Protein AF-X0YFF2-F1 (afdb_monomer)

Secondary structure (DSSP, 8-state):
-------PPPB-TTS-STT-SSBS---SEEE-SSSEEEPPP---SSPPPSS--SEEEEEE-TT--EEEEEE-SS-EEEEETTEEEE-S-S----S--EEEEETTEEEEE-SSSPPEEEETT-S--EESSSS---EEEEEEETTEEEEEEETTEEEEEE-

Structure (mmCIF, N/CA/C/O backbone):
data_AF-X0YFF2-F1
#
_entry.id   AF-X0YFF2-F1
#
loop_
_atom_site.group_PDB
_atom_site.id
_atom_site.type_symbol
_atom_site.label_atom_id
_atom_site.label_alt_id
_atom_site.label_comp_id
_atom_site.label_asym_id
_atom_site.label_entity_id
_atom_site.label_seq_id
_atom_site.pdbx_PDB_ins_code
_atom_site.Cartn_x
_atom_site.Cartn_y
_atom_site.Cartn_z
_atom_site.occupancy
_atom_site.B_iso_or_equiv
_atom_site.auth_seq_id
_atom_site.auth_comp_id
_atom_site.auth_asym_id
_atom_site.auth_atom_id
_atom_site.pdbx_PDB_model_num
ATOM 1 N N . MET A 1 1 ? 31.159 0.651 -21.407 1.00 37.59 1 MET A N 1
ATOM 2 C CA . MET A 1 1 ? 31.015 -0.817 -21.509 1.00 37.59 1 MET A CA 1
ATOM 3 C C . MET A 1 1 ? 30.818 -1.146 -22.981 1.00 37.59 1 MET A C 1
ATOM 5 O O . MET A 1 1 ? 30.017 -0.488 -23.626 1.00 37.59 1 MET A O 1
ATOM 9 N N . LYS A 1 2 ? 31.650 -2.017 -23.554 1.00 33.50 2 LYS A N 1
ATOM 10 C CA . LYS A 1 2 ? 31.722 -2.254 -25.003 1.00 33.50 2 LYS A CA 1
ATOM 11 C C . LYS A 1 2 ? 30.478 -3.047 -25.432 1.00 33.50 2 LYS A C 1
ATOM 13 O O . LYS A 1 2 ? 30.417 -4.248 -25.178 1.00 33.50 2 LYS A O 1
ATOM 18 N N . THR A 1 3 ? 29.485 -2.391 -26.034 1.00 39.53 3 THR A N 1
ATOM 19 C CA . THR A 1 3 ? 28.325 -3.074 -26.627 1.00 39.53 3 THR A CA 1
ATOM 20 C C . THR A 1 3 ? 28.800 -3.831 -27.857 1.00 39.53 3 THR A C 1
ATOM 22 O O . THR A 1 3 ? 28.881 -3.295 -28.959 1.00 39.53 3 THR A O 1
ATOM 25 N N . THR A 1 4 ? 29.202 -5.077 -27.646 1.00 37.69 4 THR A N 1
ATOM 26 C CA . THR A 1 4 ? 29.558 -5.982 -28.732 1.00 37.69 4 THR A CA 1
ATOM 27 C C . THR A 1 4 ? 28.242 -6.562 -29.225 1.00 37.69 4 THR A C 1
ATOM 29 O O . THR A 1 4 ? 27.700 -7.473 -28.606 1.00 37.69 4 THR A O 1
ATOM 32 N N . VAL A 1 5 ? 27.670 -5.971 -30.276 1.00 46.94 5 VAL A N 1
ATOM 33 C CA . VAL A 1 5 ? 26.487 -6.528 -30.941 1.00 46.94 5 VAL A CA 1
ATOM 34 C C . VAL A 1 5 ? 26.931 -7.830 -31.603 1.00 46.94 5 VAL A C 1
ATOM 36 O O . VAL A 1 5 ? 27.524 -7.824 -32.678 1.00 46.94 5 VAL A O 1
ATOM 39 N N . SER A 1 6 ? 26.715 -8.949 -30.915 1.00 44.84 6 SER A N 1
ATOM 40 C CA . SER A 1 6 ? 26.797 -10.270 -31.526 1.00 44.84 6 SER A CA 1
ATOM 41 C C . SER A 1 6 ? 25.642 -10.363 -32.520 1.00 44.84 6 SER A C 1
ATOM 43 O O . SER A 1 6 ? 24.486 -10.491 -32.118 1.00 44.84 6 SER A O 1
ATOM 45 N N . PHE A 1 7 ? 25.932 -10.203 -33.811 1.00 49.62 7 PHE A N 1
ATOM 46 C CA . PHE A 1 7 ? 24.955 -10.442 -34.867 1.00 49.62 7 PHE A CA 1
ATOM 47 C C . PHE A 1 7 ? 24.699 -11.948 -34.941 1.00 49.62 7 PHE A C 1
ATOM 49 O O . PHE A 1 7 ? 25.420 -12.691 -35.602 1.00 49.62 7 PHE A O 1
ATOM 56 N N . LEU A 1 8 ? 23.672 -12.403 -34.228 1.00 57.69 8 LEU A N 1
ATOM 57 C CA . LEU A 1 8 ? 23.008 -13.659 -34.546 1.00 57.69 8 LEU A CA 1
ATOM 58 C C . LEU A 1 8 ? 22.356 -13.482 -35.936 1.00 57.69 8 LEU A C 1
ATOM 60 O O . LEU A 1 8 ? 21.888 -12.387 -36.251 1.00 57.69 8 LEU A O 1
ATOM 64 N N . GLY A 1 9 ? 22.388 -14.508 -36.793 1.00 65.25 9 GLY A N 1
ATOM 65 C CA . GLY A 1 9 ? 21.839 -14.439 -38.158 1.00 65.25 9 GLY A CA 1
ATOM 66 C C . GLY A 1 9 ? 20.352 -14.045 -38.210 1.00 65.25 9 GLY A C 1
ATOM 67 O O . GLY A 1 9 ? 19.680 -13.959 -37.184 1.00 65.25 9 GLY A O 1
ATOM 68 N N . ASN A 1 10 ? 19.812 -13.808 -39.411 1.00 70.50 10 ASN A N 1
ATOM 69 C CA . ASN A 1 10 ? 18.402 -13.426 -39.584 1.00 70.50 10 ASN A CA 1
ATOM 70 C C . ASN A 1 10 ? 17.454 -14.446 -38.925 1.00 70.50 10 ASN A C 1
ATOM 72 O O . ASN A 1 10 ? 17.710 -15.647 -38.983 1.00 70.50 10 ASN A O 1
ATOM 76 N N . LEU A 1 11 ? 16.355 -13.983 -38.316 1.00 72.06 11 LEU A N 1
ATOM 77 C CA . LEU A 1 11 ? 15.319 -14.873 -37.786 1.00 72.06 11 LEU A CA 1
ATOM 78 C C . LEU A 1 11 ? 14.586 -15.524 -38.969 1.00 72.06 11 LEU A C 1
ATOM 80 O O . LEU A 1 11 ? 13.913 -14.827 -39.726 1.00 72.06 11 LEU A O 1
ATOM 84 N N . MET A 1 12 ? 14.739 -16.836 -39.131 1.00 74.38 12 MET A N 1
ATOM 85 C CA . MET A 1 12 ? 14.211 -17.604 -40.264 1.00 74.38 12 MET A CA 1
ATOM 86 C C . MET A 1 12 ? 13.437 -18.828 -39.749 1.00 74.38 12 MET A C 1
ATOM 88 O O . MET A 1 12 ? 13.892 -19.957 -39.919 1.00 74.38 12 MET A O 1
ATOM 92 N N . PRO A 1 13 ? 12.299 -18.634 -39.053 1.00 69.81 13 PRO A N 1
ATOM 93 C CA . PRO A 1 13 ? 11.535 -19.729 -38.450 1.00 69.81 13 PRO A CA 1
ATOM 94 C C . PRO A 1 13 ? 10.739 -20.526 -39.497 1.00 69.81 13 PRO A C 1
ATOM 96 O O . PRO A 1 13 ? 10.123 -21.536 -39.175 1.00 69.81 13 PRO A O 1
ATOM 99 N N . ASP A 1 14 ? 10.710 -20.033 -40.735 1.00 72.50 14 ASP A N 1
ATOM 100 C CA . ASP A 1 14 ? 10.087 -20.644 -41.901 1.00 72.50 14 ASP A CA 1
ATOM 101 C C . ASP A 1 14 ? 10.994 -21.674 -42.592 1.00 72.50 14 ASP A C 1
ATOM 103 O O . ASP A 1 14 ? 10.498 -22.506 -43.354 1.00 72.50 14 ASP A O 1
ATOM 107 N N . LEU A 1 15 ? 12.304 -21.656 -42.314 1.00 76.44 15 LEU A N 1
ATOM 108 C CA . LEU A 1 15 ? 13.223 -22.699 -42.759 1.00 76.44 15 LEU A CA 1
ATOM 109 C C . LEU A 1 15 ? 13.234 -23.899 -41.795 1.00 76.44 15 LEU A C 1
ATOM 111 O O . LEU A 1 15 ? 13.073 -23.723 -40.587 1.00 76.44 15 LEU A O 1
ATOM 115 N N . PRO A 1 16 ? 13.477 -25.124 -42.307 1.00 76.88 16 PRO A N 1
ATOM 116 C CA . PRO A 1 16 ? 13.648 -26.306 -41.469 1.00 76.88 16 PRO A CA 1
ATOM 117 C C . PRO A 1 16 ? 14.770 -26.110 -40.444 1.00 76.88 16 PRO A C 1
ATOM 119 O O . PRO A 1 16 ? 15.827 -25.590 -40.788 1.00 76.88 16 PRO A O 1
ATOM 122 N N . ASP A 1 17 ? 14.588 -26.611 -39.219 1.00 74.69 17 ASP A N 1
ATOM 123 C CA . ASP A 1 17 ? 15.591 -26.511 -38.142 1.00 74.69 17 ASP A CA 1
ATOM 124 C C . ASP A 1 17 ? 16.962 -27.105 -38.525 1.00 74.69 17 ASP A C 1
ATOM 126 O O . ASP A 1 17 ? 18.006 -26.681 -38.025 1.00 74.69 17 ASP A O 1
ATOM 130 N N . ARG A 1 18 ? 16.979 -28.101 -39.422 1.00 70.75 18 ARG A N 1
ATOM 131 C CA . ARG A 1 18 ? 18.204 -28.744 -39.912 1.00 70.75 18 ARG A CA 1
ATOM 132 C C . ARG A 1 18 ? 18.841 -27.891 -41.010 1.00 70.75 18 ARG A C 1
ATOM 134 O O . ARG A 1 18 ? 18.247 -27.733 -42.068 1.00 70.75 18 ARG A O 1
ATOM 141 N N . GLU A 1 19 ? 20.076 -27.440 -40.774 1.00 73.81 19 GLU A N 1
ATOM 142 C CA . GLU A 1 19 ? 20.865 -26.598 -41.699 1.00 73.81 19 GLU A CA 1
ATOM 143 C C . GLU A 1 19 ? 20.276 -25.194 -41.935 1.00 73.81 19 GLU A C 1
ATOM 145 O O . GLU A 1 19 ? 20.538 -24.569 -42.962 1.00 73.81 19 GLU A O 1
ATOM 150 N N . ASN A 1 20 ? 19.523 -24.661 -40.967 1.00 71.56 20 ASN A N 1
ATOM 151 C CA . ASN A 1 20 ? 19.056 -23.280 -41.027 1.00 71.56 20 ASN A CA 1
ATOM 152 C C . ASN A 1 20 ? 20.242 -22.302 -40.870 1.00 71.56 20 ASN A C 1
ATOM 154 O O . ASN A 1 20 ? 20.917 -22.337 -39.837 1.00 71.56 20 ASN A O 1
ATOM 158 N N . PRO A 1 21 ? 20.515 -21.420 -41.851 1.00 75.00 21 PRO A N 1
ATOM 159 C CA . PRO A 1 21 ? 21.572 -20.413 -41.736 1.00 75.00 21 PRO A CA 1
ATOM 160 C C . PRO A 1 21 ? 21.212 -19.274 -40.763 1.00 75.00 21 PRO A C 1
ATOM 162 O O . PRO A 1 21 ? 22.063 -18.434 -40.461 1.00 75.00 21 PRO A O 1
ATOM 165 N N . GLY A 1 22 ? 19.957 -19.213 -40.309 1.00 73.81 22 GLY A N 1
ATOM 166 C CA . GLY A 1 22 ? 19.410 -18.183 -39.438 1.00 73.81 22 GLY A CA 1
ATOM 167 C C . GLY A 1 22 ? 19.094 -18.655 -38.017 1.00 73.81 22 GLY A C 1
ATOM 168 O O . GLY A 1 22 ? 19.293 -19.805 -37.629 1.00 73.81 22 GLY A O 1
ATOM 169 N N . VAL A 1 23 ? 18.577 -17.727 -37.216 1.00 73.12 23 VAL A N 1
ATOM 170 C CA . VAL A 1 23 ? 18.073 -18.003 -35.867 1.00 73.12 23 VAL A CA 1
ATOM 171 C C . VAL A 1 23 ? 16.640 -18.523 -35.974 1.00 73.12 23 VAL A C 1
ATOM 173 O O . VAL A 1 23 ? 15.820 -17.944 -36.678 1.00 73.12 23 VAL A O 1
ATOM 176 N N . ILE A 1 24 ? 16.311 -19.585 -35.240 1.00 74.69 24 ILE A N 1
ATOM 177 C CA . ILE A 1 24 ? 14.953 -20.161 -35.197 1.00 74.69 24 ILE A CA 1
ATOM 178 C C . ILE A 1 24 ? 14.086 -19.588 -34.064 1.00 74.69 24 ILE A C 1
ATOM 180 O O . ILE A 1 24 ? 12.860 -19.642 -34.122 1.00 74.69 24 ILE A O 1
ATOM 184 N N . LYS A 1 25 ? 14.702 -19.013 -33.021 1.00 75.94 25 LYS A N 1
ATOM 185 C CA . LYS A 1 25 ? 14.001 -18.439 -31.864 1.00 75.94 25 LYS A CA 1
ATOM 186 C C . LYS A 1 25 ? 14.759 -17.250 -31.278 1.00 75.94 25 LYS A C 1
ATOM 188 O O . LYS A 1 25 ? 15.899 -17.396 -30.847 1.00 75.94 25 LYS A O 1
ATOM 193 N N . ALA A 1 26 ? 14.092 -16.102 -31.191 1.00 73.06 26 ALA A N 1
ATOM 194 C CA . ALA A 1 26 ? 14.548 -14.941 -30.430 1.00 73.06 26 ALA A CA 1
ATOM 195 C C . ALA A 1 26 ? 13.676 -14.788 -29.174 1.00 73.06 26 ALA A C 1
ATOM 197 O O . ALA A 1 26 ? 12.449 -14.769 -29.266 1.00 73.06 26 ALA A O 1
ATOM 198 N N . VAL A 1 27 ? 14.300 -14.713 -27.997 1.00 80.94 27 VAL A N 1
ATOM 199 C CA . VAL A 1 27 ? 13.619 -14.483 -26.711 1.00 80.94 27 VAL A CA 1
ATOM 200 C C . VAL A 1 27 ? 14.085 -13.165 -26.114 1.00 80.94 27 VAL A C 1
ATOM 202 O O . VAL A 1 27 ? 15.223 -12.763 -26.330 1.00 80.94 27 VAL A O 1
ATOM 205 N N . ASN A 1 28 ? 13.214 -12.507 -25.346 1.00 80.81 28 ASN A N 1
ATOM 206 C CA . ASN A 1 28 ? 13.519 -11.228 -24.700 1.00 80.81 28 ASN A CA 1
ATOM 207 C C . ASN A 1 28 ? 13.991 -10.143 -25.693 1.00 80.81 28 ASN A C 1
ATOM 209 O O . ASN A 1 28 ? 14.957 -9.425 -25.446 1.00 80.81 28 ASN A O 1
ATOM 213 N N . CYS A 1 29 ? 13.337 -10.050 -26.854 1.00 81.75 29 CYS A N 1
ATOM 214 C CA . CYS A 1 29 ? 13.616 -9.046 -27.883 1.00 81.75 29 CYS A CA 1
ATOM 215 C C . CYS A 1 29 ? 12.328 -8.311 -28.268 1.00 81.75 29 CYS A C 1
ATOM 217 O O . CYS A 1 29 ? 11.256 -8.919 -28.263 1.00 81.75 29 CYS A O 1
ATOM 219 N N . ARG A 1 30 ? 12.429 -7.034 -28.658 1.00 82.62 30 ARG A N 1
ATOM 220 C CA . ARG A 1 30 ? 11.331 -6.307 -29.319 1.00 82.62 30 ARG A CA 1
ATOM 221 C C . ARG A 1 30 ? 11.588 -6.174 -30.826 1.00 82.62 30 ARG A C 1
ATOM 223 O O . ARG A 1 30 ? 12.747 -6.038 -31.229 1.00 82.62 30 ARG A O 1
ATOM 230 N N . PRO A 1 31 ? 10.538 -6.236 -31.661 1.00 82.00 31 PRO A N 1
ATOM 231 C CA . PRO A 1 31 ? 10.672 -6.093 -33.107 1.00 82.00 31 PRO A CA 1
ATOM 232 C C . PRO A 1 31 ? 10.909 -4.629 -33.516 1.00 82.00 31 PRO A C 1
ATOM 234 O O . PRO A 1 31 ? 10.235 -3.722 -33.033 1.00 82.00 31 PRO A O 1
ATOM 237 N N . LEU A 1 32 ? 11.832 -4.417 -34.454 1.00 78.12 32 LEU A N 1
ATOM 238 C CA . LEU A 1 32 ? 12.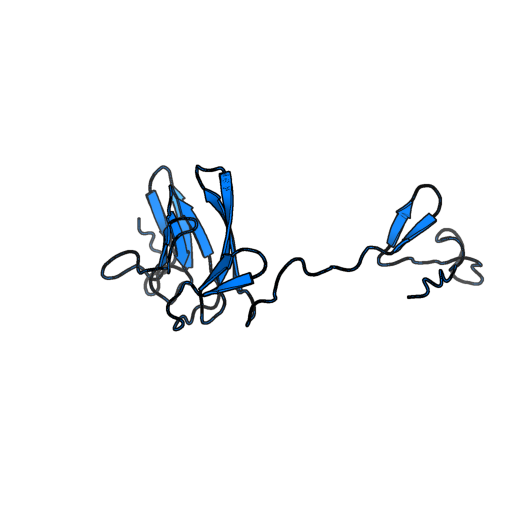056 -3.175 -35.204 1.00 78.12 32 LEU A CA 1
ATOM 239 C C . LEU A 1 32 ? 11.689 -3.392 -36.681 1.00 78.12 32 LEU A C 1
ATOM 241 O O . LEU A 1 32 ? 11.462 -4.514 -37.124 1.00 78.12 32 LEU A O 1
ATOM 245 N N . ALA A 1 33 ? 11.685 -2.322 -37.482 1.00 78.38 33 ALA A N 1
ATOM 246 C CA . ALA A 1 33 ? 11.272 -2.372 -38.891 1.00 78.38 33 ALA A CA 1
ATOM 247 C C . ALA A 1 33 ? 12.045 -3.391 -39.759 1.00 78.38 33 ALA A C 1
ATOM 249 O O . ALA A 1 33 ? 11.505 -3.875 -40.751 1.00 78.38 33 ALA A O 1
ATOM 250 N N . LYS A 1 34 ? 13.309 -3.694 -39.426 1.00 75.12 34 LYS A N 1
ATOM 251 C CA . LYS A 1 34 ? 14.157 -4.665 -40.150 1.00 75.12 34 LYS A CA 1
ATOM 252 C C . LYS A 1 34 ? 15.057 -5.507 -39.231 1.00 75.12 34 LYS A C 1
ATOM 254 O O . LYS A 1 34 ? 15.997 -6.130 -39.714 1.00 75.12 34 LYS A O 1
ATOM 259 N N . SER A 1 35 ? 14.839 -5.487 -37.918 1.00 73.25 35 SER A N 1
ATOM 260 C CA . SER A 1 35 ? 15.719 -6.153 -36.949 1.00 73.25 35 SER A CA 1
ATOM 261 C C . SER A 1 35 ? 14.993 -6.442 -35.637 1.00 73.25 35 SER A C 1
ATOM 263 O O . SER A 1 35 ? 13.835 -6.075 -35.459 1.00 73.25 35 SER A O 1
ATOM 265 N N . TYR A 1 36 ? 15.684 -7.099 -34.713 1.00 77.69 36 TYR A N 1
ATOM 266 C CA . TYR A 1 36 ? 15.256 -7.243 -33.330 1.00 77.69 36 TYR A CA 1
ATOM 267 C C . TYR A 1 36 ? 16.277 -6.557 -32.437 1.00 77.69 36 TYR A C 1
ATOM 269 O O . TYR A 1 36 ? 17.481 -6.651 -32.680 1.00 77.69 36 TYR A O 1
ATOM 277 N N . GLU A 1 37 ? 15.798 -5.878 -31.405 1.00 81.31 37 GLU A N 1
ATOM 278 C CA . GLU A 1 37 ? 16.656 -5.323 -30.363 1.00 81.31 37 GLU A CA 1
ATOM 279 C C . GLU A 1 37 ? 16.337 -5.968 -29.007 1.00 81.31 37 GLU A C 1
ATOM 281 O O . GLU A 1 37 ? 15.199 -6.405 -28.792 1.00 81.31 37 GLU A O 1
ATOM 286 N N . PRO A 1 38 ? 17.313 -6.047 -28.083 1.00 82.62 38 PRO A N 1
ATOM 287 C CA . PRO A 1 38 ? 17.077 -6.586 -26.751 1.00 82.62 38 PRO A CA 1
ATOM 288 C C . PRO A 1 38 ? 15.945 -5.843 -26.038 1.00 82.62 38 PRO A C 1
ATOM 290 O O . PRO A 1 38 ? 15.858 -4.607 -26.061 1.00 82.62 38 PRO A O 1
ATOM 293 N N . PHE A 1 39 ? 15.071 -6.595 -25.375 1.00 83.44 39 PHE A N 1
ATOM 294 C CA . PHE A 1 39 ? 14.178 -6.006 -24.391 1.00 83.44 39 PHE A CA 1
ATOM 295 C C . PHE A 1 39 ? 15.045 -5.396 -23.284 1.00 83.44 39 PHE A C 1
ATOM 297 O O . PHE A 1 39 ? 16.031 -6.006 -22.868 1.00 83.44 39 PHE A O 1
ATOM 304 N N . HIS A 1 40 ? 14.741 -4.160 -22.885 1.00 83.25 40 HIS A N 1
ATOM 305 C CA . HIS A 1 40 ? 15.547 -3.490 -21.868 1.00 83.25 40 HIS A CA 1
ATOM 306 C C . HIS A 1 40 ? 15.401 -4.242 -20.549 1.00 83.25 40 HIS A C 1
ATOM 308 O O . HIS A 1 40 ? 14.311 -4.714 -20.227 1.00 83.25 40 HIS A O 1
ATOM 314 N N . ASP A 1 41 ? 16.500 -4.354 -19.809 1.00 85.88 41 ASP A N 1
ATOM 315 C CA . ASP A 1 41 ? 16.440 -4.907 -18.464 1.00 85.88 41 ASP A CA 1
ATOM 316 C C . ASP A 1 41 ? 15.654 -3.964 -17.544 1.00 85.88 41 ASP A C 1
ATOM 318 O O . ASP A 1 41 ? 15.570 -2.754 -17.791 1.00 85.88 41 ASP A O 1
ATOM 322 N N . HIS A 1 42 ? 15.066 -4.516 -16.487 1.00 80.06 42 HIS A N 1
ATOM 323 C CA . HIS A 1 42 ? 14.359 -3.710 -15.505 1.00 80.06 42 HIS A CA 1
ATOM 324 C C . HIS A 1 42 ? 15.378 -2.953 -14.648 1.00 80.06 42 HIS A C 1
ATOM 326 O O . HIS A 1 42 ? 16.090 -3.544 -13.838 1.00 80.06 42 HIS A O 1
ATOM 332 N N . VAL A 1 43 ? 15.420 -1.630 -14.786 1.00 85.50 43 VAL A N 1
ATOM 333 C CA . VAL A 1 43 ? 16.212 -0.773 -13.899 1.00 85.50 43 VAL A CA 1
ATOM 334 C C . VAL A 1 43 ? 15.335 -0.394 -12.705 1.00 85.50 43 VAL A C 1
ATOM 336 O O . VAL A 1 43 ? 14.248 0.144 -12.917 1.00 85.50 43 VAL A O 1
ATOM 339 N N . PRO A 1 44 ? 15.742 -0.694 -11.458 1.00 81.62 44 PRO A N 1
ATOM 340 C CA . PRO A 1 44 ? 14.994 -0.251 -10.291 1.00 81.62 44 PRO A CA 1
ATOM 341 C C . PRO A 1 44 ? 14.962 1.280 -10.251 1.00 81.62 44 PRO A C 1
ATOM 343 O O . PRO A 1 44 ? 16.005 1.926 -10.249 1.00 81.62 44 PRO A O 1
ATOM 346 N N . ASP A 1 45 ? 13.752 1.834 -10.217 1.00 82.56 45 ASP A N 1
ATOM 347 C CA . ASP A 1 45 ? 13.499 3.276 -10.081 1.00 82.56 45 ASP A CA 1
ATOM 348 C C . ASP A 1 45 ? 13.617 3.757 -8.624 1.00 82.56 45 ASP A C 1
ATOM 350 O O . ASP A 1 45 ? 13.716 4.944 -8.356 1.00 82.56 45 ASP A O 1
ATOM 354 N N . MET A 1 46 ? 13.599 2.834 -7.659 1.00 83.94 46 MET A N 1
ATOM 355 C CA . MET A 1 46 ? 13.529 3.155 -6.233 1.00 83.94 46 MET A CA 1
ATOM 356 C C . MET A 1 46 ? 14.312 2.157 -5.384 1.00 83.94 46 MET A C 1
ATOM 358 O O . MET A 1 46 ? 14.635 1.047 -5.826 1.00 83.94 46 MET A O 1
ATOM 362 N N . ALA A 1 47 ? 14.578 2.541 -4.137 1.00 89.25 47 ALA A N 1
ATOM 363 C CA . ALA A 1 47 ? 15.171 1.660 -3.146 1.00 89.25 47 ALA A CA 1
ATOM 364 C C . ALA A 1 47 ? 14.303 0.409 -2.923 1.00 89.25 47 ALA A C 1
ATOM 366 O O . ALA A 1 47 ? 13.069 0.459 -2.910 1.00 89.25 47 ALA A O 1
ATOM 367 N N . ALA A 1 48 ? 14.966 -0.730 -2.724 1.00 89.69 48 ALA A N 1
ATOM 368 C CA . ALA A 1 48 ? 14.291 -1.971 -2.377 1.00 89.69 48 ALA A CA 1
ATOM 369 C C . ALA A 1 48 ? 13.707 -1.894 -0.958 1.00 89.69 48 ALA A C 1
ATOM 371 O O . ALA A 1 48 ? 14.294 -1.289 -0.059 1.00 89.69 48 ALA A O 1
ATOM 372 N N . LEU A 1 49 ? 12.560 -2.543 -0.756 1.00 90.44 49 LEU A N 1
ATOM 373 C CA . LEU A 1 49 ? 11.997 -2.740 0.577 1.00 90.44 49 LEU A CA 1
ATOM 374 C C . LEU A 1 49 ? 12.888 -3.677 1.410 1.00 90.44 49 LEU A C 1
ATOM 376 O O . LEU A 1 49 ? 13.493 -4.593 0.848 1.00 90.44 49 LEU A O 1
ATOM 380 N N . PRO A 1 50 ? 12.927 -3.514 2.746 1.00 88.50 50 PRO A N 1
ATOM 381 C CA . PRO A 1 50 ? 13.696 -4.402 3.623 1.00 88.50 50 PRO A CA 1
ATOM 382 C C . PRO A 1 50 ? 13.207 -5.859 3.620 1.00 88.50 50 PRO A C 1
ATOM 384 O O . PRO A 1 50 ? 13.954 -6.760 3.990 1.00 88.50 50 PRO A O 1
ATOM 387 N N . SER A 1 51 ? 11.948 -6.093 3.235 1.00 90.75 51 SER A N 1
ATOM 388 C CA . SER A 1 51 ? 11.313 -7.411 3.188 1.00 90.75 51 SER A CA 1
ATOM 389 C C . SER A 1 51 ? 10.302 -7.492 2.040 1.00 90.75 51 SER A C 1
ATOM 391 O O . SER A 1 51 ? 9.987 -6.487 1.398 1.00 90.75 51 SER A O 1
ATOM 393 N N . ALA A 1 52 ? 9.800 -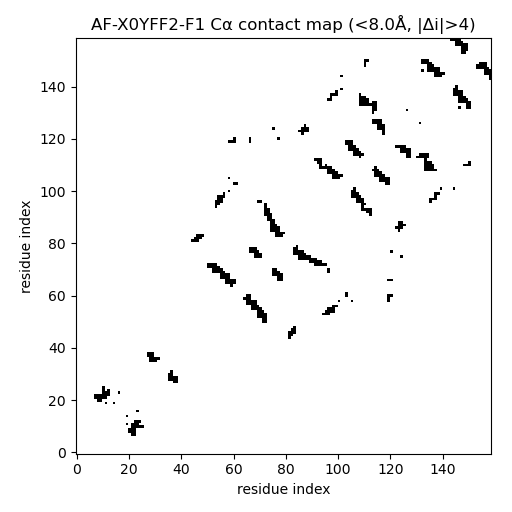8.697 1.770 1.00 92.06 52 ALA A N 1
ATOM 394 C CA . ALA A 1 52 ? 8.831 -8.947 0.713 1.00 92.06 52 ALA A CA 1
ATOM 395 C C . ALA A 1 52 ? 7.551 -8.121 0.920 1.00 92.06 52 ALA A C 1
ATOM 397 O O . ALA A 1 52 ? 6.959 -8.113 2.001 1.00 92.06 52 ALA A O 1
ATOM 398 N N . CYS A 1 53 ? 7.117 -7.449 -0.145 1.00 93.06 53 CYS A N 1
ATOM 399 C CA . CYS A 1 53 ? 5.842 -6.750 -0.175 1.00 93.06 53 CYS A CA 1
ATOM 400 C C . CYS A 1 53 ? 4.701 -7.764 -0.333 1.00 93.06 53 CYS A C 1
ATOM 402 O O . CYS A 1 53 ? 4.691 -8.542 -1.287 1.00 93.06 53 CYS A O 1
ATOM 404 N N . ILE A 1 54 ? 3.734 -7.726 0.583 1.00 94.88 54 ILE A N 1
ATOM 405 C CA . ILE A 1 54 ? 2.556 -8.618 0.606 1.00 94.88 54 ILE A CA 1
ATOM 406 C C . ILE A 1 54 ? 1.244 -7.861 0.331 1.00 94.88 54 ILE A C 1
ATOM 408 O O . ILE A 1 54 ? 0.145 -8.377 0.528 1.00 94.88 54 ILE A O 1
ATOM 412 N N . GLY A 1 55 ? 1.361 -6.616 -0.124 1.00 94.31 55 GLY A N 1
ATOM 413 C CA . GLY A 1 55 ? 0.253 -5.765 -0.534 1.00 94.31 55 GLY A CA 1
ATOM 414 C C . GLY A 1 55 ? 0.731 -4.335 -0.740 1.00 94.31 55 GLY A C 1
ATOM 415 O O . GLY A 1 55 ? 1.566 -3.834 0.015 1.00 94.31 55 GLY A O 1
ATOM 416 N N . ALA A 1 56 ? 0.215 -3.679 -1.774 1.00 94.56 56 ALA A N 1
ATOM 417 C CA . ALA A 1 56 ? 0.559 -2.303 -2.098 1.00 94.56 56 ALA A CA 1
ATOM 418 C C . ALA A 1 56 ? -0.598 -1.587 -2.792 1.00 94.56 56 ALA A C 1
ATOM 420 O O . ALA A 1 56 ? -1.458 -2.210 -3.423 1.00 94.56 56 ALA A O 1
ATOM 421 N N . ARG A 1 57 ? -0.609 -0.259 -2.681 1.00 95.0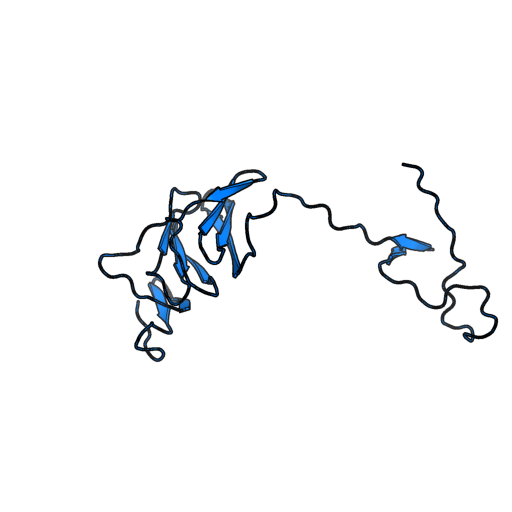6 57 ARG A N 1
ATOM 422 C CA . ARG A 1 57 ? -1.631 0.605 -3.268 1.00 95.06 57 ARG A CA 1
ATOM 423 C C . ARG A 1 57 ? -1.074 1.996 -3.509 1.00 95.06 57 ARG A C 1
ATOM 425 O O . ARG A 1 57 ? -0.496 2.594 -2.609 1.00 95.06 57 ARG A O 1
ATOM 432 N N . SER A 1 58 ? -1.343 2.533 -4.692 1.00 93.88 58 SER A N 1
ATOM 433 C CA . SER A 1 58 ? -1.176 3.958 -4.964 1.00 93.88 58 SER A CA 1
ATOM 434 C C . SER A 1 58 ? -2.512 4.687 -4.815 1.00 93.88 58 SER A C 1
ATOM 436 O O . SER A 1 58 ? -3.570 4.163 -5.185 1.00 93.88 58 SER A O 1
ATOM 438 N N . VAL A 1 59 ? -2.452 5.876 -4.230 1.00 94.44 59 VAL A N 1
ATOM 439 C CA . VAL A 1 59 ? -3.578 6.755 -3.912 1.00 94.44 59 VAL A CA 1
ATOM 440 C C . VAL A 1 59 ? -3.211 8.161 -4.366 1.00 94.44 59 VAL A C 1
ATOM 442 O O . VAL A 1 59 ? -2.055 8.556 -4.259 1.00 94.44 59 VAL A O 1
ATOM 445 N N . GLN A 1 60 ? -4.189 8.902 -4.872 1.00 92.50 60 GLN A N 1
ATOM 446 C CA . GLN A 1 60 ? -4.029 10.301 -5.241 1.00 92.50 60 GLN A CA 1
ATOM 447 C C . GLN A 1 60 ? -4.799 11.176 -4.251 1.00 92.50 60 GLN A C 1
ATOM 449 O O . GLN A 1 60 ? -5.945 10.855 -3.932 1.00 92.50 60 GLN A O 1
ATOM 454 N N . ASP A 1 61 ? -4.169 12.248 -3.779 1.00 90.38 61 ASP A N 1
ATOM 455 C CA . ASP A 1 61 ? -4.808 13.268 -2.942 1.00 90.38 61 ASP A CA 1
ATOM 456 C C . ASP A 1 61 ? -5.567 14.312 -3.797 1.00 90.38 61 ASP A C 1
ATOM 458 O O . ASP A 1 61 ? -5.407 14.390 -5.018 1.00 90.38 61 ASP A O 1
ATOM 462 N N . TYR A 1 62 ? -6.385 15.157 -3.171 1.00 88.00 62 TYR A N 1
ATOM 463 C CA . TYR A 1 62 ? -7.079 16.292 -3.777 1.00 88.00 62 TYR A CA 1
ATOM 464 C C . TYR A 1 62 ? -6.133 17.302 -4.438 1.00 88.00 62 TYR A C 1
ATOM 466 O O . TYR A 1 62 ? -6.537 17.969 -5.394 1.00 88.00 62 TYR A O 1
ATOM 474 N N . ALA A 1 63 ? -4.881 17.395 -3.976 1.00 90.38 63 ALA A N 1
ATOM 475 C CA . ALA A 1 63 ? -3.827 18.185 -4.617 1.00 90.38 63 ALA A CA 1
ATOM 476 C C . ALA A 1 63 ? -3.253 17.540 -5.898 1.00 90.38 63 ALA A C 1
ATOM 478 O O . ALA A 1 63 ? -2.399 18.132 -6.552 1.00 90.38 63 ALA A O 1
ATOM 479 N N . LEU A 1 64 ? -3.749 16.358 -6.288 1.00 89.88 64 LEU A N 1
ATOM 480 C CA . LEU A 1 64 ? -3.283 15.523 -7.404 1.00 89.88 64 LEU A CA 1
ATOM 481 C C . LEU A 1 64 ? -1.906 14.876 -7.199 1.00 89.88 64 LEU A C 1
ATOM 483 O O . LEU A 1 64 ? -1.399 14.218 -8.115 1.00 89.88 64 LEU A O 1
ATOM 487 N N . ASP A 1 65 ? -1.356 14.973 -5.992 1.00 91.38 65 ASP A N 1
ATOM 488 C CA . ASP A 1 65 ? -0.141 14.274 -5.591 1.00 91.38 65 ASP A CA 1
ATOM 489 C C . ASP A 1 65 ? -0.406 12.776 -5.403 1.00 91.38 65 ASP A C 1
ATOM 491 O O . ASP A 1 65 ? -1.418 12.363 -4.830 1.00 91.38 65 ASP A O 1
ATOM 495 N N . ASN A 1 66 ? 0.509 11.948 -5.912 1.00 91.94 66 ASN A N 1
ATOM 496 C CA . ASN A 1 66 ? 0.404 10.494 -5.842 1.00 91.94 66 ASN A CA 1
ATOM 497 C C . ASN A 1 66 ? 1.259 9.948 -4.703 1.00 91.94 66 ASN A C 1
ATOM 499 O O . ASN A 1 66 ? 2.477 10.116 -4.679 1.00 91.94 66 ASN A O 1
ATOM 503 N N . PHE A 1 67 ? 0.624 9.187 -3.825 1.00 94.12 67 PHE A N 1
ATOM 504 C CA . PHE A 1 67 ? 1.261 8.496 -2.719 1.00 94.12 67 PHE A CA 1
ATOM 505 C C . PHE A 1 67 ? 1.165 6.996 -2.932 1.00 94.12 67 PHE A C 1
ATOM 507 O O . PHE A 1 67 ? 0.153 6.479 -3.401 1.00 94.12 67 PHE A O 1
ATOM 514 N N . SER A 1 68 ? 2.234 6.280 -2.604 1.00 94.19 68 SER A N 1
ATOM 515 C CA . SER A 1 68 ? 2.255 4.821 -2.677 1.00 94.19 68 SER A CA 1
ATOM 516 C C . SER A 1 68 ? 2.503 4.244 -1.300 1.00 94.19 68 SER A C 1
ATOM 518 O O . SER A 1 68 ? 3.428 4.652 -0.601 1.00 94.19 68 SER A O 1
ATOM 520 N N . TYR A 1 69 ? 1.676 3.277 -0.941 1.00 95.19 69 TYR A N 1
ATOM 521 C CA . TYR A 1 69 ? 1.731 2.552 0.312 1.00 95.19 69 TYR A CA 1
ATOM 522 C C . TYR A 1 69 ? 2.009 1.093 0.023 1.00 95.19 69 TYR A C 1
ATOM 524 O O . TYR A 1 69 ? 1.529 0.539 -0.971 1.00 95.19 69 TYR A O 1
ATOM 532 N N . CYS A 1 70 ? 2.771 0.463 0.899 1.00 94.88 70 CYS A N 1
ATOM 533 C CA . CYS A 1 70 ? 2.956 -0.972 0.865 1.00 94.88 70 CYS A CA 1
ATOM 534 C C . CYS A 1 70 ? 3.081 -1.528 2.276 1.00 94.88 70 CYS A C 1
ATOM 536 O O . CYS A 1 70 ? 3.375 -0.802 3.222 1.00 94.88 70 CYS A O 1
ATOM 538 N N . GLY A 1 71 ? 2.839 -2.823 2.409 1.00 94.56 71 GLY A N 1
ATOM 539 C CA . GLY A 1 71 ? 3.040 -3.535 3.657 1.00 94.56 71 GLY A CA 1
ATOM 540 C C . GLY A 1 71 ? 3.931 -4.749 3.463 1.00 94.56 71 GLY A C 1
ATOM 541 O O . GLY A 1 71 ? 3.877 -5.430 2.431 1.00 94.56 71 GLY A O 1
ATOM 542 N N . THR A 1 72 ? 4.751 -5.004 4.471 1.00 94.12 72 THR A N 1
ATOM 543 C CA . THR A 1 72 ? 5.468 -6.261 4.685 1.00 94.12 72 THR A CA 1
ATOM 544 C C . THR A 1 72 ? 4.772 -7.031 5.807 1.00 94.12 72 THR A C 1
ATOM 546 O O . THR A 1 72 ? 3.774 -6.567 6.355 1.00 94.12 72 THR A O 1
ATOM 549 N N . ILE A 1 73 ? 5.283 -8.212 6.159 1.00 92.06 73 ILE A N 1
ATOM 550 C CA . ILE A 1 73 ? 4.723 -9.011 7.262 1.00 92.06 73 ILE A CA 1
ATOM 551 C C . ILE A 1 73 ? 4.727 -8.223 8.579 1.00 92.06 73 ILE A C 1
ATOM 553 O O . ILE A 1 73 ? 3.768 -8.314 9.330 1.00 92.06 73 ILE A O 1
ATOM 557 N N . SER A 1 74 ? 5.775 -7.433 8.836 1.00 91.19 74 SER A N 1
ATOM 558 C CA . SER A 1 74 ? 5.984 -6.764 10.125 1.00 91.19 74 SER A CA 1
ATOM 559 C C . SER A 1 74 ? 5.661 -5.272 10.128 1.00 91.19 74 SER A C 1
ATOM 561 O O . SER A 1 74 ? 5.551 -4.687 11.197 1.00 91.19 74 SER A O 1
ATOM 563 N N . GLU A 1 75 ? 5.564 -4.618 8.967 1.00 93.25 75 GLU A N 1
ATOM 564 C CA . GLU A 1 75 ? 5.571 -3.153 8.908 1.00 93.25 75 GLU A CA 1
ATOM 565 C C . GLU A 1 75 ? 4.772 -2.587 7.726 1.00 93.25 75 GLU A C 1
ATOM 567 O O . GLU A 1 75 ? 4.656 -3.211 6.667 1.00 93.25 75 GLU A O 1
ATOM 572 N N . LEU A 1 76 ? 4.257 -1.367 7.897 1.00 94.06 76 LEU A N 1
ATOM 573 C CA . LEU A 1 76 ? 3.648 -0.567 6.834 1.00 94.06 76 LEU A CA 1
ATOM 574 C C . LEU A 1 76 ? 4.600 0.548 6.402 1.00 94.06 76 LEU A C 1
ATOM 576 O O . LEU A 1 76 ? 5.198 1.232 7.231 1.00 94.06 76 LEU A O 1
ATOM 580 N N . TYR A 1 77 ? 4.705 0.775 5.097 1.00 94.50 77 TYR A N 1
ATOM 581 C CA . TYR A 1 77 ? 5.578 1.784 4.511 1.00 94.50 77 TYR A CA 1
ATOM 582 C C . TYR A 1 77 ? 4.810 2.736 3.602 1.00 94.50 77 TYR A C 1
ATOM 584 O O . TYR A 1 77 ? 3.867 2.361 2.901 1.00 94.50 77 TYR A O 1
ATOM 592 N N . GLN A 1 78 ? 5.293 3.972 3.561 1.00 94.38 78 GLN A N 1
ATOM 593 C CA . GLN A 1 78 ? 4.922 4.983 2.579 1.00 94.38 78 GLN A CA 1
ATOM 594 C C . GLN A 1 78 ? 6.148 5.313 1.730 1.00 94.38 78 GLN A C 1
ATOM 596 O O . GLN A 1 78 ? 7.256 5.471 2.256 1.00 94.38 78 GLN A O 1
ATOM 601 N N . ARG A 1 79 ? 5.950 5.439 0.417 1.00 92.06 79 ARG A N 1
ATOM 602 C CA . ARG A 1 79 ? 6.980 5.954 -0.485 1.00 92.06 79 ARG A CA 1
ATOM 603 C C . ARG A 1 79 ? 7.183 7.444 -0.221 1.00 92.06 79 ARG A C 1
ATOM 605 O O . ARG A 1 79 ? 6.219 8.210 -0.237 1.00 92.06 79 ARG A O 1
ATOM 612 N N . ILE A 1 80 ? 8.434 7.829 -0.009 1.00 89.69 80 ILE A N 1
ATOM 613 C CA . ILE A 1 80 ? 8.873 9.223 0.083 1.00 89.69 80 ILE A CA 1
ATOM 614 C C . ILE A 1 80 ? 10.095 9.342 -0.812 1.00 89.69 80 ILE A C 1
ATOM 616 O O . ILE A 1 80 ? 11.071 8.617 -0.610 1.00 89.69 80 ILE A O 1
ATOM 620 N N . ASP A 1 81 ? 10.005 10.209 -1.817 1.00 88.06 81 ASP A N 1
ATOM 621 C CA . ASP A 1 81 ? 10.999 10.330 -2.882 1.00 88.06 81 ASP A CA 1
ATOM 622 C C . ASP A 1 81 ? 11.302 8.950 -3.513 1.00 88.06 81 ASP A C 1
ATOM 624 O O . ASP A 1 81 ? 10.393 8.234 -3.961 1.00 88.06 81 ASP A O 1
ATOM 628 N N . ASP A 1 82 ? 12.570 8.546 -3.487 1.00 88.06 82 ASP A N 1
ATOM 629 C CA . ASP A 1 82 ? 13.060 7.275 -4.026 1.00 88.06 82 ASP A CA 1
ATOM 630 C C . ASP A 1 82 ? 13.173 6.177 -2.950 1.00 88.06 82 ASP A C 1
ATOM 632 O O . ASP A 1 82 ? 13.749 5.112 -3.194 1.00 88.06 82 ASP A O 1
ATOM 636 N N . GLY A 1 83 ? 12.645 6.424 -1.744 1.00 91.19 83 GLY A N 1
ATOM 637 C CA . GLY A 1 83 ? 12.778 5.558 -0.573 1.00 91.19 83 GLY A CA 1
ATOM 638 C C . GLY A 1 83 ? 11.457 5.105 0.054 1.00 91.19 83 GLY A C 1
ATOM 639 O O . GLY A 1 83 ? 10.367 5.588 -0.259 1.00 91.19 83 GLY A O 1
ATOM 640 N N . TRP A 1 84 ? 11.576 4.167 0.996 1.00 92.81 84 TRP A N 1
ATOM 641 C CA . TRP A 1 84 ? 10.471 3.656 1.806 1.00 92.81 84 TRP A CA 1
ATOM 642 C C . TRP A 1 84 ? 10.639 4.095 3.250 1.00 92.81 84 TRP A C 1
ATOM 644 O O . TRP A 1 84 ? 11.634 3.766 3.895 1.00 92.81 84 TRP A O 1
ATOM 654 N N . THR A 1 85 ? 9.647 4.811 3.769 1.00 93.44 85 THR A N 1
ATOM 655 C CA . THR A 1 85 ? 9.633 5.234 5.168 1.00 93.44 85 THR A CA 1
ATOM 656 C C . THR A 1 85 ? 8.619 4.406 5.935 1.00 93.44 85 THR A C 1
ATOM 658 O O . THR A 1 85 ? 7.467 4.307 5.514 1.00 93.44 85 THR A O 1
ATOM 661 N N . ALA A 1 86 ? 9.047 3.815 7.052 1.00 93.44 86 ALA A N 1
ATOM 662 C CA . ALA A 1 86 ? 8.153 3.097 7.950 1.00 93.44 86 ALA A CA 1
ATOM 663 C C . ALA A 1 86 ? 7.102 4.060 8.522 1.00 93.44 86 ALA A C 1
ATOM 665 O O . ALA A 1 86 ? 7.399 5.200 8.905 1.00 93.44 86 ALA A O 1
ATOM 666 N N . ARG A 1 87 ? 5.855 3.607 8.509 1.00 93.50 87 ARG A N 1
ATOM 667 C CA . ARG A 1 87 ? 4.679 4.347 8.958 1.00 93.50 87 ARG A CA 1
ATOM 668 C C . ARG A 1 87 ? 3.801 3.529 9.894 1.00 93.50 87 ARG A C 1
ATOM 670 O O . ARG A 1 87 ? 2.851 4.098 10.400 1.00 93.50 87 ARG A O 1
ATOM 677 N N . GLY A 1 88 ? 4.062 2.252 10.129 1.00 87.75 88 GLY A N 1
ATOM 678 C CA . GLY A 1 88 ? 3.379 1.510 11.181 1.00 87.75 88 GLY A CA 1
ATOM 679 C C . GLY A 1 88 ? 4.170 1.479 12.485 1.00 87.75 88 GLY A C 1
ATOM 680 O O . GLY A 1 88 ? 5.118 2.244 12.681 1.00 87.75 88 GLY A O 1
ATOM 681 N N . THR A 1 89 ? 3.739 0.604 13.391 1.00 81.94 89 THR A N 1
ATOM 682 C CA . THR A 1 89 ? 4.353 0.401 14.711 1.00 81.94 89 THR A CA 1
ATOM 683 C C . THR A 1 89 ? 5.363 -0.749 14.751 1.00 81.94 89 THR A C 1
ATOM 685 O O . THR A 1 89 ? 6.037 -0.903 15.765 1.00 81.94 89 THR A O 1
ATOM 688 N N . GLY A 1 90 ? 5.497 -1.531 13.672 1.00 75.69 90 GLY A N 1
ATOM 689 C CA . GLY A 1 90 ? 6.502 -2.595 13.545 1.00 75.69 90 GLY A CA 1
ATOM 690 C C . GLY A 1 90 ? 6.146 -3.966 14.131 1.00 75.69 90 GLY A C 1
ATOM 691 O O . GLY A 1 90 ? 6.984 -4.866 14.078 1.00 75.69 90 GLY A O 1
ATOM 692 N N . ASP A 1 91 ? 4.923 -4.150 14.637 1.00 85.75 91 ASP A N 1
ATOM 693 C CA . ASP A 1 91 ? 4.487 -5.373 15.335 1.00 85.75 91 ASP A CA 1
ATOM 694 C C . ASP A 1 91 ? 3.382 -6.151 14.593 1.00 85.75 91 ASP A C 1
ATOM 696 O O . ASP A 1 91 ? 2.656 -6.946 15.193 1.00 85.75 91 ASP A O 1
ATOM 700 N N . TYR A 1 92 ? 3.227 -5.930 13.286 1.00 91.81 92 TYR A N 1
ATOM 701 C CA . TYR A 1 92 ? 2.201 -6.626 12.506 1.00 91.81 92 TYR A CA 1
ATOM 702 C C . TYR A 1 92 ? 2.570 -8.089 12.233 1.00 91.81 92 TYR A C 1
ATOM 704 O O . TYR A 1 92 ? 3.743 -8.477 12.226 1.00 91.81 92 TYR A O 1
ATOM 712 N N . THR A 1 93 ? 1.550 -8.917 12.012 1.00 91.12 93 THR A N 1
ATOM 713 C CA . THR A 1 93 ? 1.704 -10.370 11.823 1.00 91.12 93 THR A CA 1
ATOM 714 C C . THR A 1 93 ? 0.858 -10.947 10.685 1.00 91.12 93 THR A C 1
ATOM 716 O O . THR A 1 93 ? 0.809 -12.163 10.507 1.00 91.12 93 THR A O 1
ATOM 719 N N . GLY A 1 94 ? 0.185 -10.102 9.901 1.00 85.88 94 GLY A N 1
ATOM 720 C CA . GLY A 1 94 ? -0.666 -10.549 8.798 1.00 85.88 94 GLY A CA 1
ATOM 721 C C . GLY A 1 94 ? 0.087 -11.015 7.544 1.00 85.88 94 GLY A C 1
ATOM 722 O O . GLY A 1 94 ? 1.150 -10.506 7.198 1.00 85.88 94 GLY A O 1
ATOM 723 N N . ASP A 1 95 ? -0.529 -11.949 6.813 1.00 88.38 95 ASP A N 1
ATOM 724 C CA . ASP A 1 95 ? 0.049 -12.572 5.608 1.00 88.38 95 ASP A CA 1
ATOM 725 C C . ASP A 1 95 ? -0.217 -11.797 4.306 1.00 88.38 95 ASP A C 1
ATOM 727 O O . ASP A 1 95 ? 0.438 -12.021 3.287 1.00 88.38 95 ASP A O 1
ATOM 731 N N . THR A 1 96 ? -1.209 -10.904 4.305 1.00 92.25 96 THR A N 1
ATOM 732 C CA . THR A 1 96 ? -1.614 -10.114 3.131 1.00 92.25 96 THR A CA 1
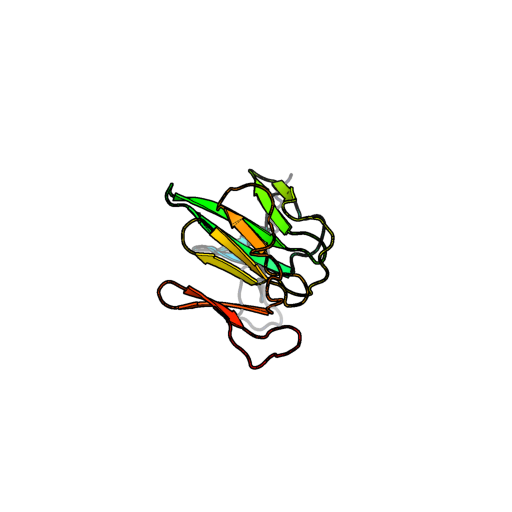ATOM 733 C C . THR A 1 96 ? -2.100 -8.746 3.566 1.00 92.25 96 THR A C 1
ATOM 735 O O . THR A 1 96 ? -2.836 -8.683 4.544 1.00 92.25 96 THR A O 1
ATOM 738 N N . TRP A 1 97 ? -1.805 -7.692 2.804 1.00 94.81 97 TRP A N 1
ATOM 739 C CA . TRP A 1 97 ? -2.381 -6.363 3.040 1.00 94.81 97 TRP A CA 1
ATOM 740 C C . TRP A 1 97 ? -3.377 -5.970 1.949 1.00 94.81 97 TRP A C 1
ATOM 742 O O . TRP A 1 97 ? -3.054 -5.995 0.758 1.00 94.81 97 TRP A O 1
ATOM 752 N N . GLU A 1 98 ? -4.569 -5.537 2.356 1.00 95.00 98 GLU A N 1
ATOM 753 C CA . GLU A 1 98 ? -5.525 -4.848 1.492 1.00 95.00 98 GLU A CA 1
ATOM 754 C C . GLU A 1 98 ? -5.638 -3.379 1.910 1.00 95.00 98 GLU A C 1
ATOM 756 O O . GLU A 1 98 ? -5.821 -3.057 3.083 1.00 95.00 98 GLU A O 1
ATOM 761 N N . PHE A 1 99 ? -5.535 -2.481 0.929 1.00 95.38 99 PHE A N 1
ATOM 762 C CA . PHE A 1 99 ? -5.600 -1.039 1.141 1.00 95.38 99 PHE A CA 1
ATOM 763 C C . PHE A 1 99 ? -6.776 -0.422 0.390 1.00 95.38 99 PHE A C 1
ATOM 765 O O . PHE A 1 99 ? -7.042 -0.761 -0.773 1.00 95.38 99 PHE A O 1
ATOM 772 N N . ARG A 1 100 ? -7.418 0.573 1.005 1.00 95.06 100 ARG A N 1
ATOM 773 C CA . ARG A 1 100 ? -8.451 1.398 0.369 1.00 95.06 100 ARG A CA 1
ATOM 774 C C . ARG A 1 100 ? -8.345 2.850 0.788 1.00 95.06 100 ARG A C 1
ATOM 776 O O . ARG A 1 100 ? -8.217 3.142 1.965 1.00 95.06 100 ARG A O 1
ATOM 783 N N . SER A 1 101 ? -8.463 3.752 -0.180 1.00 93.00 101 SER A N 1
ATOM 784 C CA . SER A 1 101 ? -8.603 5.181 0.077 1.00 93.00 101 SER A CA 1
ATOM 785 C C . SER A 1 101 ? -10.071 5.582 0.075 1.00 93.00 101 SER A C 1
ATOM 787 O O . SER A 1 101 ? -10.819 5.202 -0.830 1.00 93.00 101 SER A O 1
ATOM 789 N N . PHE A 1 102 ? -10.478 6.355 1.071 1.00 91.75 102 PHE A N 1
ATOM 790 C CA . PHE A 1 102 ? -11.799 6.961 1.139 1.00 91.75 102 PHE A CA 1
ATOM 791 C C . PHE A 1 102 ? -11.669 8.369 1.714 1.00 91.75 102 PHE A C 1
ATOM 793 O O . PHE A 1 102 ? -11.113 8.553 2.796 1.00 91.75 102 PHE A O 1
ATOM 800 N N . ASN A 1 103 ? -12.189 9.357 0.983 1.00 89.44 103 ASN A N 1
ATOM 801 C CA . ASN A 1 103 ? -11.916 10.774 1.219 1.00 89.44 103 ASN A CA 1
ATOM 802 C C . ASN A 1 103 ? -10.400 11.034 1.302 1.00 89.44 103 ASN A C 1
ATOM 804 O O . ASN A 1 103 ? -9.679 10.661 0.384 1.00 89.44 103 ASN A O 1
ATOM 808 N N . ASP A 1 104 ? -9.941 11.645 2.393 1.00 91.62 104 ASP A N 1
ATOM 809 C CA . ASP A 1 104 ? -8.536 11.985 2.648 1.00 91.62 104 ASP A CA 1
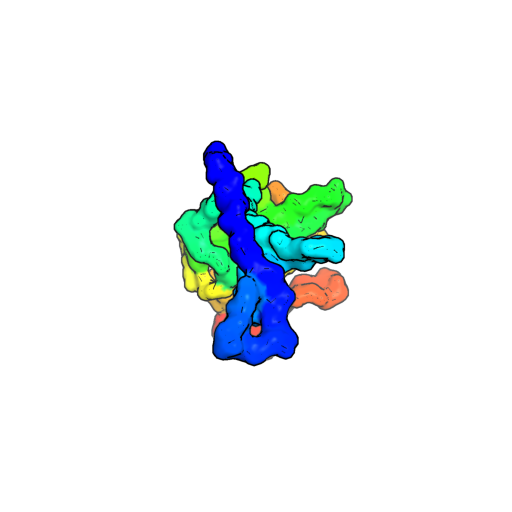ATOM 810 C C . ASP A 1 104 ? -7.793 10.910 3.470 1.00 91.62 104 ASP A C 1
ATOM 812 O O . ASP A 1 104 ? -6.682 11.109 3.954 1.00 91.62 104 ASP A O 1
ATOM 816 N N . ASN A 1 105 ? -8.420 9.747 3.667 1.00 92.81 105 ASN A N 1
ATOM 817 C CA . ASN A 1 105 ? -7.878 8.674 4.491 1.00 92.81 105 ASN A CA 1
ATOM 818 C C . ASN A 1 105 ? -7.506 7.459 3.644 1.00 92.81 105 ASN A C 1
ATOM 820 O O . ASN A 1 105 ? -8.224 7.067 2.718 1.00 92.81 105 ASN A O 1
ATOM 824 N N . VAL A 1 106 ? -6.413 6.808 4.024 1.00 94.44 106 VAL A N 1
ATOM 825 C CA . VAL A 1 106 ? -6.016 5.484 3.560 1.00 94.44 106 VAL A CA 1
ATOM 826 C C . VAL A 1 106 ? -6.183 4.480 4.695 1.00 94.44 106 VAL A C 1
ATOM 828 O O . VAL A 1 106 ? -5.628 4.635 5.778 1.00 94.44 106 VAL A O 1
ATOM 831 N N . TYR A 1 107 ? -6.958 3.437 4.429 1.00 94.00 107 TYR A N 1
ATOM 832 C CA . TYR A 1 107 ? -7.215 2.321 5.326 1.00 94.00 107 TYR A CA 1
ATOM 833 C C . TYR A 1 107 ? -6.400 1.110 4.884 1.00 94.00 107 TYR A C 1
ATOM 835 O O . TYR A 1 107 ? -6.285 0.857 3.680 1.00 94.00 107 TYR A O 1
ATOM 843 N N . ALA A 1 108 ? -5.879 0.351 5.844 1.00 94.44 108 ALA A N 1
ATOM 844 C CA . ALA A 1 108 ? -5.116 -0.869 5.607 1.00 94.44 108 ALA A CA 1
ATOM 845 C C . ALA A 1 108 ? -5.576 -1.985 6.550 1.00 94.44 108 ALA A C 1
ATOM 847 O O . ALA A 1 108 ? -5.719 -1.768 7.755 1.00 94.44 108 ALA A O 1
ATOM 848 N N . CYS A 1 109 ? -5.797 -3.184 6.013 1.00 93.44 109 CYS A N 1
ATOM 849 C CA . CYS A 1 109 ? -6.156 -4.356 6.804 1.00 93.44 109 CYS A CA 1
ATOM 850 C C . CYS A 1 109 ? -5.405 -5.607 6.347 1.00 93.44 109 CYS A C 1
ATOM 852 O O . CYS A 1 109 ? -4.994 -5.713 5.189 1.00 93.44 109 CYS A O 1
ATOM 854 N N . ASN A 1 110 ? -5.243 -6.559 7.266 1.00 92.31 110 ASN A N 1
ATOM 855 C CA . ASN A 1 110 ? -4.542 -7.814 7.000 1.00 92.31 110 ASN A CA 1
ATOM 856 C C . ASN A 1 110 ? -5.215 -9.068 7.590 1.00 92.31 110 ASN A C 1
ATOM 858 O O . ASN A 1 110 ? -4.715 -10.180 7.426 1.00 92.31 110 ASN A O 1
ATOM 862 N N . GLY A 1 111 ? -6.364 -8.909 8.249 1.00 88.94 111 GLY A N 1
ATOM 863 C CA . GLY A 1 111 ? -7.146 -9.994 8.844 1.00 88.94 111 GLY A CA 1
ATOM 864 C C . GLY A 1 111 ? -6.690 -10.473 10.222 1.00 88.94 111 GLY A C 1
ATOM 865 O O . GLY A 1 111 ? -7.393 -11.298 10.801 1.00 88.94 111 GLY A O 1
ATOM 866 N N . VAL A 1 112 ? -5.570 -9.973 10.748 1.00 90.81 112 VAL A N 1
ATOM 867 C CA . VAL A 1 112 ? -5.018 -10.376 12.055 1.00 90.81 112 VAL A CA 1
ATOM 868 C C . VAL A 1 112 ? -4.886 -9.171 12.972 1.00 90.81 112 VAL A C 1
ATOM 870 O O . VAL A 1 112 ? -5.372 -9.193 14.099 1.00 90.81 112 VAL A O 1
ATOM 873 N N . ASP A 1 113 ? -4.278 -8.106 12.470 1.00 90.75 113 ASP A N 1
ATOM 874 C CA . ASP A 1 113 ? -4.049 -6.883 13.216 1.00 90.75 113 ASP A CA 1
ATOM 875 C C . ASP A 1 113 ? -5.264 -5.946 13.123 1.00 90.75 113 ASP A C 1
ATOM 877 O O . ASP A 1 113 ? -6.095 -6.069 12.207 1.00 90.75 113 ASP A O 1
ATOM 881 N N . PRO A 1 114 ? -5.418 -5.021 14.086 1.00 91.12 114 PRO A N 1
ATOM 882 C CA . PRO A 1 114 ? -6.503 -4.053 14.058 1.00 91.12 114 PRO A CA 1
ATOM 883 C C . PRO A 1 114 ? -6.459 -3.195 12.785 1.00 91.12 114 PRO A C 1
ATOM 885 O O . PRO A 1 114 ? -5.382 -2.860 12.289 1.00 91.12 114 PRO A O 1
ATOM 888 N N . LEU A 1 115 ? -7.630 -2.830 12.252 1.00 91.69 115 LEU A N 1
ATOM 889 C CA . LEU A 1 115 ? -7.744 -1.959 11.079 1.00 91.69 115 LEU A CA 1
ATOM 890 C C . LEU A 1 115 ? -6.979 -0.642 11.288 1.00 91.69 115 LEU A C 1
ATOM 892 O O . LEU A 1 115 ? -7.283 0.119 12.209 1.00 91.69 115 LEU A O 1
ATOM 896 N N . GLN A 1 116 ? -6.039 -0.372 10.384 1.00 93.25 116 GLN A N 1
ATOM 897 C CA . GLN A 1 116 ? -5.169 0.799 10.413 1.00 93.25 116 GLN A CA 1
ATOM 898 C C . GLN A 1 116 ? -5.699 1.908 9.496 1.00 93.25 116 GLN A C 1
ATOM 900 O O . GLN A 1 116 ? -6.241 1.628 8.421 1.00 93.25 116 GLN A O 1
ATOM 905 N N . VAL A 1 117 ? -5.487 3.166 9.878 1.00 93.56 117 VAL A N 1
ATOM 906 C CA . VAL A 1 117 ? -5.780 4.359 9.074 1.00 93.56 117 VAL A CA 1
ATOM 907 C C . VAL A 1 117 ? -4.653 5.383 9.162 1.00 93.56 117 VAL A C 1
ATOM 909 O O . VAL A 1 117 ? -4.056 5.581 10.215 1.00 93.56 117 VAL A O 1
ATOM 912 N N . SER A 1 118 ? -4.372 6.053 8.051 1.00 94.12 118 SER A N 1
ATOM 913 C CA . SER A 1 118 ? -3.564 7.275 8.004 1.00 94.12 118 SER A CA 1
ATOM 914 C C . SER A 1 118 ? -4.212 8.270 7.042 1.00 94.12 118 SER A C 1
ATOM 916 O O . SER A 1 118 ? -5.028 7.877 6.203 1.00 94.12 118 SER A O 1
ATOM 918 N N . THR A 1 119 ? -3.872 9.551 7.147 1.00 93.88 119 THR A N 1
ATOM 919 C CA . THR A 1 119 ? -4.233 10.526 6.111 1.00 93.88 119 THR A CA 1
ATOM 920 C C . THR A 1 119 ? -3.353 10.318 4.877 1.00 93.88 119 THR A C 1
ATOM 922 O O . THR A 1 119 ? -2.219 9.829 4.971 1.00 93.88 119 THR A O 1
ATOM 925 N N . VAL A 1 120 ? -3.857 10.650 3.690 1.00 93.12 120 VAL A N 1
ATOM 926 C CA . VAL A 1 120 ? -3.068 10.520 2.459 1.00 93.12 120 VAL A CA 1
ATOM 927 C C . VAL A 1 120 ? -1.852 11.459 2.536 1.00 93.12 120 VAL A C 1
ATOM 929 O O . VAL A 1 120 ? -1.952 12.603 2.959 1.00 93.12 120 VAL A O 1
ATOM 932 N N . GLY A 1 121 ? -0.658 10.940 2.243 1.00 90.00 121 GLY A N 1
ATOM 933 C CA . GLY A 1 121 ? 0.617 11.636 2.463 1.00 90.00 121 GLY A CA 1
ATOM 934 C C . GLY A 1 121 ? 1.012 11.869 3.930 1.00 90.00 121 GLY A C 1
ATOM 935 O O . GLY A 1 121 ? 2.056 12.469 4.186 1.00 90.00 121 GLY A O 1
ATOM 936 N N . GLY A 1 122 ? 0.206 11.389 4.877 1.00 88.38 122 GLY A N 1
ATOM 937 C CA . GLY A 1 122 ? 0.249 11.728 6.292 1.00 88.38 122 GLY A CA 1
ATOM 938 C C . GLY A 1 122 ? 1.327 11.055 7.153 1.00 88.38 122 GLY A C 1
ATOM 939 O O . GLY A 1 122 ? 2.304 10.484 6.656 1.00 88.38 122 GLY A O 1
ATOM 940 N N . PRO A 1 123 ? 1.174 11.162 8.488 1.00 88.81 123 PRO A N 1
ATOM 941 C CA . PRO A 1 123 ? 2.078 10.559 9.460 1.00 88.81 123 PRO A CA 1
ATOM 942 C C . PRO A 1 123 ? 1.837 9.040 9.582 1.00 88.81 123 PRO A C 1
ATOM 944 O O . PRO A 1 123 ? 1.303 8.391 8.681 1.00 88.81 123 PRO A O 1
ATOM 947 N N . ALA A 1 124 ? 2.293 8.452 10.688 1.00 91.75 124 ALA A N 1
ATOM 948 C CA . ALA A 1 124 ? 2.121 7.034 10.968 1.00 91.75 124 ALA A CA 1
ATOM 949 C C . ALA A 1 124 ? 0.644 6.593 10.925 1.00 91.75 124 ALA A C 1
ATOM 951 O O . ALA A 1 124 ? -0.259 7.364 11.254 1.00 91.75 124 ALA A O 1
ATOM 952 N N . PHE A 1 125 ? 0.428 5.344 10.524 1.00 92.12 125 PHE A N 1
ATOM 953 C CA . PHE A 1 125 ? -0.833 4.640 10.663 1.00 92.12 125 PHE A CA 1
ATOM 954 C C . PHE A 1 125 ? -1.193 4.492 12.141 1.00 92.12 125 PHE A C 1
ATOM 956 O O . PHE A 1 125 ? -0.329 4.269 12.990 1.00 92.12 125 PHE A O 1
ATOM 963 N N . ALA A 1 126 ? -2.482 4.626 12.423 1.00 92.19 126 ALA A N 1
ATOM 964 C CA . ALA A 1 126 ? -3.061 4.433 13.738 1.00 92.19 126 ALA A CA 1
ATOM 965 C C . ALA A 1 126 ? -4.299 3.539 13.645 1.00 92.19 126 ALA A C 1
ATOM 967 O O . ALA A 1 126 ? -4.929 3.419 12.592 1.00 92.19 126 ALA A O 1
ATOM 968 N N . ASP A 1 127 ? -4.676 2.952 14.772 1.00 91.06 127 ASP A N 1
ATOM 969 C CA . ASP A 1 127 ? -5.915 2.200 14.915 1.00 91.06 127 ASP A CA 1
ATOM 970 C C . ASP A 1 127 ? -7.137 3.088 14.612 1.00 91.06 127 ASP A C 1
ATOM 972 O O . ASP A 1 127 ? -7.229 4.226 15.076 1.00 91.06 127 ASP A O 1
ATOM 976 N N . VAL A 1 128 ? -8.101 2.570 13.840 1.00 85.19 128 VAL A N 1
ATOM 977 C CA . VAL A 1 128 ? -9.297 3.335 13.420 1.00 85.19 128 VAL A CA 1
ATOM 978 C C . VAL A 1 128 ? -10.183 3.789 14.591 1.00 85.19 128 VAL A C 1
ATOM 980 O O . VAL A 1 128 ? -10.870 4.804 14.466 1.00 85.19 128 VAL A O 1
ATOM 983 N N . ALA A 1 129 ? -10.210 3.050 15.704 1.00 76.88 129 ALA A N 1
ATOM 984 C CA . ALA A 1 129 ? -11.029 3.351 16.882 1.00 76.88 129 ALA A CA 1
ATOM 985 C C . ALA A 1 129 ? -10.573 2.549 18.116 1.00 76.88 129 ALA A C 1
ATOM 987 O O . ALA A 1 129 ? -9.741 1.652 18.008 1.00 76.88 129 ALA A O 1
ATOM 988 N N . ASP A 1 130 ? -11.186 2.798 19.276 1.00 62.62 130 ASP A N 1
ATOM 989 C CA . ASP A 1 130 ? -11.079 1.904 20.432 1.00 62.62 130 ASP A CA 1
ATOM 990 C C . ASP A 1 130 ? -11.799 0.576 20.116 1.00 62.62 130 ASP A C 1
ATOM 992 O O . ASP A 1 130 ? -13.024 0.536 20.007 1.00 62.62 130 ASP A O 1
ATOM 996 N N . ALA A 1 131 ? -11.027 -0.504 19.954 1.00 67.75 131 ALA A N 1
ATOM 997 C CA . ALA A 1 131 ? -11.423 -1.825 19.435 1.00 67.75 131 ALA A CA 1
ATOM 998 C C . ALA A 1 131 ? -11.707 -1.882 17.914 1.00 67.75 131 ALA A C 1
ATOM 1000 O O . ALA A 1 131 ? -12.839 -2.148 17.491 1.00 67.75 131 ALA A O 1
ATOM 1001 N N . PRO A 1 132 ? -10.679 -1.700 17.062 1.00 75.62 132 PRO A N 1
ATOM 1002 C CA . PRO A 1 132 ? -10.843 -1.806 15.620 1.00 75.62 132 PRO A CA 1
ATOM 1003 C C . PRO A 1 132 ? -11.184 -3.245 15.212 1.00 75.62 132 PRO A C 1
ATOM 1005 O O . PRO A 1 132 ? -10.606 -4.197 15.748 1.00 75.62 132 PRO A O 1
ATOM 1008 N N . PRO A 1 133 ? -12.066 -3.435 14.219 1.00 83.06 133 PRO A N 1
ATOM 1009 C CA . PRO A 1 133 ? -12.300 -4.752 13.655 1.00 83.06 133 PRO A CA 1
ATOM 1010 C C . PRO A 1 133 ? -11.026 -5.268 12.976 1.00 83.06 133 PRO A C 1
ATOM 1012 O O . PRO A 1 133 ? -10.382 -4.569 12.196 1.00 83.06 133 PRO A O 1
ATOM 1015 N N . GLN A 1 134 ? -10.695 -6.526 13.235 1.00 89.94 134 GLN A N 1
ATOM 1016 C CA . GLN A 1 134 ? -9.660 -7.263 12.515 1.00 89.94 134 GLN A CA 1
ATOM 1017 C C . GLN A 1 134 ? -10.294 -7.852 11.253 1.00 89.94 134 GLN A C 1
ATOM 1019 O O . GLN A 1 134 ? -10.997 -8.860 11.323 1.00 89.94 134 GLN A O 1
ATOM 1024 N N . ALA A 1 135 ? -10.116 -7.196 10.109 1.00 90.31 135 ALA A N 1
ATOM 1025 C CA . ALA A 1 135 ? -10.784 -7.555 8.858 1.00 90.31 135 ALA A CA 1
ATOM 1026 C C . ALA A 1 135 ? -9.787 -7.935 7.768 1.00 90.31 135 ALA A C 1
ATOM 1028 O O . ALA A 1 135 ? -8.694 -7.379 7.717 1.00 90.31 135 ALA A O 1
ATOM 1029 N N . LYS A 1 136 ? -10.175 -8.845 6.869 1.00 91.12 136 LYS A N 1
ATOM 1030 C CA . LYS A 1 136 ? -9.339 -9.227 5.717 1.00 91.12 136 LYS A CA 1
ATOM 1031 C C . LYS A 1 136 ? -9.656 -8.446 4.441 1.00 91.12 136 LYS A C 1
ATOM 1033 O O . LYS A 1 136 ? -8.807 -8.375 3.562 1.00 91.12 136 LYS A O 1
ATOM 1038 N N . HIS A 1 137 ? -10.864 -7.890 4.332 1.00 92.81 137 HIS A N 1
ATOM 1039 C CA . HIS A 1 137 ? -11.313 -7.188 3.129 1.00 92.81 137 HIS A CA 1
ATOM 1040 C C . HIS A 1 137 ? -11.883 -5.810 3.431 1.00 92.81 137 HIS A C 1
ATOM 1042 O O . HIS A 1 137 ? -12.613 -5.652 4.413 1.00 92.81 137 HIS A O 1
ATOM 1048 N N . ILE A 1 138 ? -11.605 -4.844 2.545 1.00 94.00 138 ILE A N 1
ATOM 1049 C CA . I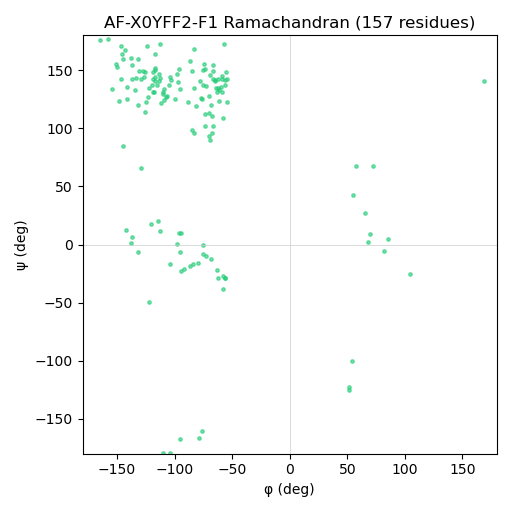LE A 1 138 ? -12.133 -3.475 2.621 1.00 94.00 138 ILE A CA 1
ATOM 1050 C C . ILE A 1 138 ? -12.842 -3.114 1.313 1.00 94.00 138 ILE A C 1
ATOM 1052 O O . ILE A 1 138 ? -12.267 -3.104 0.222 1.00 94.00 138 ILE A O 1
ATOM 1056 N N . GLY A 1 139 ? -14.110 -2.750 1.438 1.00 92.56 139 GLY A N 1
ATOM 1057 C CA . GLY A 1 139 ? -14.935 -2.190 0.381 1.00 92.56 139 GLY A CA 1
ATOM 1058 C C . GLY A 1 139 ? -15.378 -0.771 0.713 1.00 92.56 139 GLY A C 1
ATOM 1059 O O . GLY A 1 139 ? -15.332 -0.325 1.854 1.00 92.56 139 GLY A O 1
ATOM 1060 N N . ILE A 1 140 ? -15.845 -0.057 -0.303 1.00 92.06 140 ILE A N 1
ATOM 1061 C CA . ILE A 1 140 ? -16.518 1.230 -0.132 1.00 92.06 140 ILE A CA 1
ATOM 1062 C C . ILE A 1 140 ? -17.885 1.087 -0.778 1.00 92.06 140 ILE A C 1
ATOM 1064 O O . ILE A 1 140 ? -17.988 0.685 -1.939 1.00 92.06 140 ILE A O 1
ATOM 1068 N N . SER A 1 141 ? -18.934 1.406 -0.028 1.00 90.69 141 SER A N 1
ATOM 1069 C CA . SER A 1 141 ? -20.295 1.443 -0.555 1.00 90.69 141 SER A CA 1
ATOM 1070 C C . SER A 1 141 ? -20.914 2.794 -0.256 1.00 90.69 141 SER A C 1
ATOM 1072 O O . SER A 1 141 ? -21.152 3.155 0.899 1.00 90.69 141 SER A O 1
ATOM 1074 N N . ARG A 1 142 ? -21.186 3.548 -1.326 1.00 88.06 142 ARG A N 1
ATOM 1075 C CA . ARG A 1 142 ? -21.621 4.947 -1.264 1.00 88.06 142 ARG A CA 1
ATOM 1076 C C . ARG A 1 142 ? -20.641 5.795 -0.446 1.00 88.06 142 ARG A C 1
ATOM 1078 O O . ARG A 1 142 ? -19.602 6.167 -0.969 1.00 88.06 142 ARG A O 1
ATOM 1085 N N . ASN A 1 143 ? -20.982 6.075 0.810 1.00 90.38 143 ASN A N 1
ATOM 1086 C CA . ASN A 1 143 ? -20.243 6.958 1.706 1.00 90.38 143 ASN A CA 1
ATOM 1087 C C . ASN A 1 143 ? -19.767 6.251 2.986 1.00 90.38 143 ASN A C 1
ATOM 1089 O O . ASN A 1 143 ? -19.486 6.911 3.979 1.00 90.38 143 ASN A O 1
ATOM 1093 N N . HIS A 1 144 ? -19.740 4.917 2.979 1.00 86.75 144 HIS A N 1
ATOM 1094 C CA . HIS A 1 144 ? -19.284 4.121 4.112 1.00 86.75 144 HIS A CA 1
ATOM 1095 C C . HIS A 1 144 ? -18.127 3.231 3.682 1.00 86.75 144 HIS A C 1
ATOM 1097 O O . HIS A 1 144 ? -18.181 2.581 2.627 1.00 86.75 144 HIS A O 1
ATOM 1103 N N . VAL A 1 145 ? -17.099 3.201 4.523 1.00 90.88 145 VAL A N 1
ATOM 1104 C CA . VAL A 1 145 ? -16.060 2.179 4.473 1.00 90.88 145 VAL A CA 1
ATOM 1105 C C . VAL A 1 145 ? -16.660 0.926 5.088 1.00 90.88 145 VAL A C 1
ATOM 1107 O O . VAL A 1 145 ? -17.224 0.971 6.171 1.00 90.88 145 VAL A O 1
ATOM 1110 N N . ILE A 1 146 ? -16.599 -0.177 4.359 1.00 90.94 146 ILE A N 1
ATOM 1111 C CA . ILE A 1 146 ? -17.173 -1.450 4.767 1.00 90.94 146 ILE A CA 1
ATOM 1112 C C . ILE A 1 146 ? -16.041 -2.454 4.882 1.00 90.94 146 ILE A C 1
ATOM 1114 O O . ILE A 1 146 ? -15.254 -2.617 3.953 1.00 90.94 146 ILE A O 1
ATOM 1118 N N . VAL A 1 147 ? -15.997 -3.173 5.992 1.00 91.38 147 VAL A N 1
ATOM 1119 C CA . VAL A 1 147 ? -15.040 -4.246 6.227 1.00 91.38 147 VAL A CA 1
ATOM 1120 C C . VAL A 1 147 ? -15.740 -5.595 6.314 1.00 91.38 147 VAL A C 1
ATOM 1122 O O . VAL A 1 147 ? -16.881 -5.705 6.766 1.00 91.38 147 VAL A O 1
ATOM 1125 N N . GLY A 1 148 ? -15.062 -6.638 5.850 1.00 89.06 148 GLY A N 1
ATOM 1126 C CA . GLY A 1 148 ? -15.600 -7.994 5.832 1.00 89.06 148 GLY A CA 1
ATOM 1127 C C . GLY A 1 148 ? -14.547 -9.043 6.144 1.00 89.06 148 GLY A C 1
ATOM 1128 O O . GLY A 1 148 ? -13.346 -8.765 6.126 1.00 89.06 148 GLY A O 1
ATOM 1129 N N . ASN A 1 149 ? -15.025 -10.265 6.397 1.00 89.38 149 ASN A N 1
ATOM 1130 C CA . ASN A 1 149 ? -14.199 -11.393 6.823 1.00 89.38 149 ASN A CA 1
ATOM 1131 C C . ASN A 1 149 ? -13.437 -11.055 8.115 1.00 89.38 149 ASN A C 1
ATOM 1133 O O . ASN A 1 149 ? -12.222 -10.857 8.109 1.00 89.38 149 ASN A O 1
ATOM 1137 N N . LEU A 1 150 ? -14.205 -10.903 9.199 1.00 88.69 150 LEU A N 1
ATOM 1138 C CA . LEU A 1 150 ? -13.682 -10.531 10.507 1.00 88.69 150 LEU A CA 1
ATOM 1139 C C . LEU A 1 150 ? -13.029 -11.734 11.199 1.00 88.69 150 LEU A C 1
ATOM 1141 O O . LEU A 1 150 ? -13.577 -12.842 11.173 1.00 88.69 150 LEU A O 1
ATOM 1145 N N . SER A 1 151 ? -11.906 -11.502 11.877 1.00 80.25 151 SER A N 1
ATOM 1146 C CA . SER A 1 151 ? -11.276 -12.447 12.804 1.00 80.25 151 SER A CA 1
ATOM 1147 C C . SER A 1 151 ? -12.277 -12.816 13.906 1.00 80.25 151 SER A C 1
ATOM 1149 O O . SER A 1 151 ? -12.690 -11.986 14.711 1.00 80.25 151 SER A O 1
ATOM 1151 N N .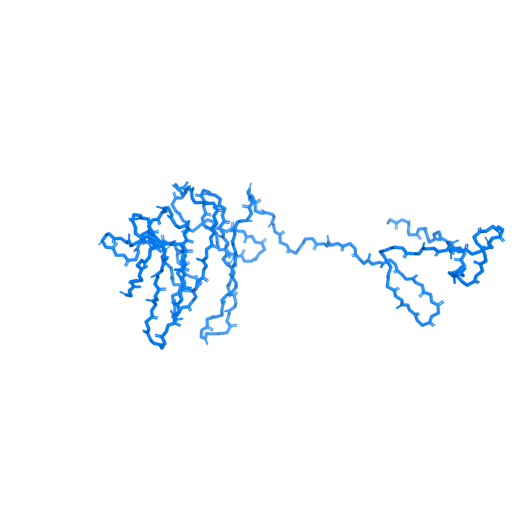 GLY A 1 152 ? -12.773 -14.054 13.868 1.00 81.50 152 GLY A N 1
ATOM 1152 C CA . GLY A 1 152 ? -13.816 -14.565 14.767 1.00 81.50 152 GLY A CA 1
ATOM 1153 C C . GLY A 1 152 ? -15.204 -14.693 14.135 1.00 81.50 152 GLY A C 1
ATOM 1154 O O . GLY A 1 152 ? -15.973 -15.563 14.543 1.00 81.50 152 GLY A O 1
ATOM 1155 N N . ASN A 1 153 ? -15.521 -13.916 13.095 1.00 83.88 153 ASN A N 1
ATOM 1156 C CA . ASN A 1 153 ? -16.757 -14.091 12.333 1.00 83.88 153 ASN A CA 1
ATOM 1157 C C . ASN A 1 153 ? -16.557 -13.784 10.835 1.00 83.88 153 ASN A C 1
ATOM 1159 O O . ASN A 1 153 ? -16.852 -12.691 10.347 1.00 83.88 153 ASN A O 1
ATOM 1163 N N . PRO A 1 154 ? -16.087 -14.767 10.050 1.00 83.69 154 PRO A N 1
ATOM 1164 C CA . PRO A 1 154 ? -15.714 -14.536 8.656 1.00 83.69 154 PRO A CA 1
ATOM 1165 C C . PRO A 1 154 ? -16.914 -14.233 7.742 1.00 83.69 154 PRO A C 1
ATOM 1167 O O . PRO A 1 154 ? -16.734 -13.808 6.604 1.00 83.69 154 PRO A O 1
ATOM 1170 N N . ARG A 1 155 ? -18.150 -14.453 8.215 1.00 85.94 155 ARG A N 1
ATOM 1171 C CA . ARG A 1 155 ? -19.388 -14.230 7.447 1.00 85.94 155 ARG A CA 1
ATOM 1172 C C . ARG A 1 155 ? -20.053 -12.888 7.743 1.00 85.94 155 ARG A C 1
ATOM 1174 O O . ARG A 1 155 ? -21.114 -12.614 7.187 1.00 85.94 155 ARG A O 1
ATOM 1181 N N . THR A 1 156 ? -19.471 -12.070 8.616 1.00 79.88 156 THR A N 1
ATOM 1182 C CA . THR A 1 156 ? -20.019 -10.752 8.941 1.00 79.88 156 THR A CA 1
ATOM 1183 C C . THR A 1 156 ? -19.367 -9.640 8.145 1.00 79.88 156 THR A C 1
ATOM 1185 O O . THR A 1 156 ? -18.197 -9.707 7.763 1.00 79.88 156 THR A O 1
ATOM 1188 N N . VAL A 1 157 ? -20.171 -8.605 7.930 1.00 80.38 157 VAL A N 1
ATOM 1189 C CA . VAL A 1 157 ? -19.793 -7.331 7.336 1.00 80.38 157 VAL A CA 1
ATOM 1190 C C . VAL A 1 157 ? -20.069 -6.253 8.379 1.00 80.38 157 VAL A C 1
ATOM 1192 O O . VAL A 1 157 ? -21.109 -6.297 9.039 1.00 80.38 157 VAL A O 1
ATOM 1195 N N . GLN A 1 158 ? -19.152 -5.306 8.523 1.00 82.12 158 GLN A N 1
ATOM 1196 C CA . GLN A 1 158 ? -19.254 -4.177 9.445 1.00 82.12 158 GLN A CA 1
ATOM 1197 C C . GLN A 1 158 ? -18.924 -2.882 8.690 1.00 82.12 158 GLN A C 1
ATOM 1199 O O . GLN A 1 158 ? -18.183 -2.920 7.709 1.00 82.12 158 GLN A O 1
ATOM 1204 N N . TRP A 1 159 ? -19.517 -1.762 9.098 1.00 81.00 159 TRP A N 1
ATOM 1205 C CA . TRP A 1 159 ? -19.323 -0.435 8.507 1.00 81.00 159 TRP A CA 1
ATOM 1206 C C . TRP A 1 159 ? -19.065 0.601 9.598 1.00 81.00 159 TRP A C 1
ATOM 1208 O O . TRP A 1 159 ? -19.438 0.306 10.759 1.00 81.00 159 TRP A O 1
#

Nearest PDB structures (foldseek):
  8zkk-assembly1_O  TM=6.195E-01  e=1.649E-04  Vibrio cholerae
  8dit-assembly1_B  TM=5.408E-01  e=2.361E-01  Thermochaetoides thermophila
  6lqv-assembly1_BE  TM=5.117E-01  e=6.721E-01  Saccharomyces cerevisiae S288C
  6lqp-assembly1_BE  TM=5.117E-01  e=6.721E-01  Saccharomyces cerevisiae S288C
  4nsx-assembly1_A  TM=5.813E-01  e=9.881E-01  Saccharomyces cerevisiae S288C

Foldseek 3Di:
DDPPPPDAAAACCVDDPPPDSHNNDDPQWDDDPRDTDHNDDDDQQADDDPADWQDKDWDAAPVRDIKIWTDDQFFIWIDDRRYTDTQEPRHHHANHWDWDDAHQKIWIARQPDFIWIAGGVGHHIDHPDDDHWRAHDWDDDDRDIKGACTDVCRHDIDD

Organism: NCBI:txid412755

Radius of gyration: 23.92 Å; Cα contacts (8 Å, |Δi|>4): 312; chains: 1; bounding box: 53×47×63 Å

Sequence (159 aa):
MKTTVSFLGNLMPDLPDRENPGVIKAVNCRPLAKSYEPFHDHVPDMAALPSACIGARSVQDYALDNFSYCGTISELYQRIDDGWTARGTGDYTGDTWEFRSFNDNVYACNGVDPLQVSTVGGPAFADVADAPPQAKHIGISRNHVIVGNLSGNPRTVQW

Mean predicted aligned error: 9.78 Å

Solvent-accessible surface area (backbone atoms only — not comparable to full-atom values): 9488 Å² total; per-residue (Å²): 132,88,84,74,81,77,80,72,52,61,80,41,69,88,50,59,87,78,87,47,87,38,33,72,78,85,75,71,56,43,85,51,100,89,50,71,44,74,50,78,77,88,73,81,86,50,60,79,68,98,58,69,75,42,26,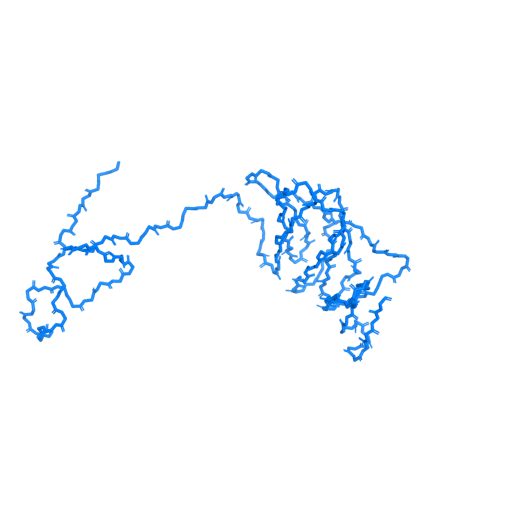73,46,76,50,68,47,96,87,69,50,78,35,40,37,37,26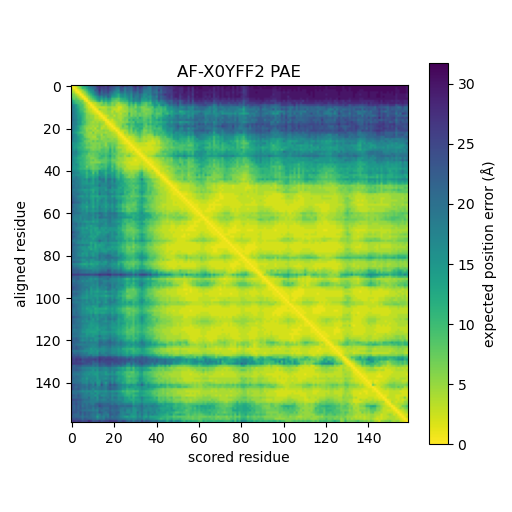,37,50,37,39,33,30,36,55,51,92,56,39,76,42,81,24,47,90,59,78,48,77,28,84,40,44,41,70,47,75,57,92,65,33,35,35,40,26,31,30,65,41,58,25,29,32,25,47,66,89,50,72,57,48,39,68,70,50,95,81,38,63,23,19,46,40,77,49,75,56,97,91,40,64,31,37,28,37,27,67,95,41,63,87,44,73,50,109

pLDDT: mean 84.52, std 12.16, range [33.5, 95.38]